Protein AF-B9VTT1-F1 (afdb_monomer_lite)

Sequence (160 aa):
MIMTQKVEYDFKYYKMEFDSDISVLILSEGKSLLPSDYHVPLKPEESSLEIFDAIVEAATYYLKEDLMNMIRAYLTNLKLVKYSITEDLQFVENDFIDMRSKSSSDNPVTADDLHRLLVLARLVSLSRGHDTLSKECWDITKAMETERLHRVKNRVASTV

Radius of gyration: 20.02 Å; chains: 1; bounding box: 56×43×50 Å

pLDDT: mean 86.72, std 8.6, range [39.47, 96.44]

Foldseek 3Di:
DQVVQWDWDCPVVDIDIDHHDDDDDDDDPDPDPDDDPADFDDDDDPVCVVCVVVVVVVCVVPPDPVVVVVVVVLVVVLVVQQADEDPPCVVLVVVLVVQQVPDDPVDGCDPVNSVVLVVQLCVQCSVVVHSYRDPVSSVVSVVVVVVRVVSVVVVVVVVD

InterPro domains:
  IPR019140 Mini-chromosome maintenance complex-binding protein [PF09739] (2-151)
  IPR019140 Mini-chromosome maintenance complex-binding protein [PTHR13489] (1-154)

Organism: Bombyx mori (NCBI:txid7091)

Structure (mmCIF, N/CA/C/O backbone):
data_AF-B9VTT1-F1
#
_entry.id   AF-B9VTT1-F1
#
loop_
_atom_site.group_PDB
_atom_site.id
_atom_site.type_symbol
_atom_site.label_atom_id
_atom_site.label_alt_id
_atom_site.label_comp_id
_atom_site.label_asym_id
_atom_site.label_entity_id
_atom_site.label_seq_id
_atom_site.pdbx_PDB_ins_code
_atom_site.Cartn_x
_atom_site.Cartn_y
_atom_site.Cartn_z
_atom_site.occupancy
_atom_site.B_iso_or_equiv
_atom_site.auth_seq_id
_atom_site.auth_comp_id
_atom_site.auth_asym_id
_atom_site.auth_atom_id
_atom_site.pdbx_PDB_model_num
ATOM 1 N N . MET A 1 1 ? -13.663 -15.009 1.726 1.00 72.31 1 MET A N 1
ATOM 2 C CA . MET A 1 1 ? -13.064 -14.086 2.711 1.00 72.31 1 MET A CA 1
ATOM 3 C C . MET A 1 1 ? -11.981 -13.201 2.113 1.00 72.31 1 MET A C 1
ATOM 5 O O . MET A 1 1 ? -12.279 -12.043 1.921 1.00 72.31 1 MET A O 1
ATOM 9 N N . ILE A 1 2 ? -10.769 -13.679 1.790 1.00 76.94 2 ILE A N 1
ATOM 10 C CA . ILE A 1 2 ? -9.650 -12.775 1.420 1.00 76.94 2 ILE A CA 1
ATOM 11 C C . ILE A 1 2 ? -9.943 -11.950 0.153 1.00 76.94 2 ILE A C 1
ATOM 13 O O . ILE A 1 2 ? -9.868 -10.729 0.192 1.00 76.94 2 ILE A O 1
ATOM 17 N N . MET A 1 3 ? -10.342 -12.599 -0.946 1.00 79.75 3 MET A N 1
ATOM 18 C CA . MET A 1 3 ? -10.676 -11.894 -2.196 1.00 79.75 3 MET A CA 1
ATOM 19 C C . MET A 1 3 ? -12.075 -11.276 -2.170 1.00 79.75 3 MET A C 1
ATOM 21 O O . MET A 1 3 ? -12.290 -10.183 -2.674 1.00 79.75 3 MET A O 1
ATOM 25 N N . THR A 1 4 ? -13.041 -11.995 -1.595 1.00 82.56 4 THR A N 1
ATOM 26 C CA . THR A 1 4 ? -14.448 -11.581 -1.628 1.00 82.56 4 THR A CA 1
ATOM 27 C C . THR A 1 4 ? -14.807 -10.574 -0.547 1.00 82.56 4 THR A C 1
ATOM 29 O O . THR A 1 4 ? -15.870 -9.983 -0.645 1.00 82.56 4 THR A O 1
ATOM 32 N N . GLN A 1 5 ? -13.968 -10.411 0.483 1.00 87.06 5 GLN A N 1
ATOM 33 C CA . GLN A 1 5 ? -14.259 -9.627 1.689 1.00 87.06 5 GLN A CA 1
ATOM 34 C C . GLN A 1 5 ? -15.593 -10.039 2.342 1.00 87.06 5 GLN A C 1
ATOM 36 O O . GLN A 1 5 ? -16.324 -9.228 2.897 1.00 87.06 5 GLN A O 1
ATOM 41 N N . LYS A 1 6 ? -15.903 -11.344 2.276 1.00 89.25 6 LYS A N 1
ATOM 42 C CA . LYS A 1 6 ? -17.109 -11.945 2.859 1.00 89.25 6 LYS A CA 1
ATOM 43 C C . LYS A 1 6 ? -16.854 -13.292 3.516 1.00 89.25 6 LYS A C 1
ATOM 45 O O . LYS A 1 6 ? -16.040 -14.091 3.024 1.00 89.25 6 LYS A O 1
ATOM 50 N N . VAL A 1 7 ? -17.567 -13.541 4.606 1.00 88.94 7 VAL A N 1
ATOM 51 C CA . VAL A 1 7 ? -17.517 -14.767 5.404 1.00 88.94 7 VAL A CA 1
ATOM 52 C C . VAL A 1 7 ? -18.897 -15.415 5.402 1.00 88.94 7 VAL A C 1
ATOM 54 O O . VAL A 1 7 ? -19.865 -14.843 5.892 1.00 88.94 7 VAL A O 1
ATOM 57 N N . GLU A 1 8 ? -18.978 -16.620 4.849 1.00 88.38 8 GLU A N 1
ATOM 58 C CA . GLU A 1 8 ? -20.187 -17.442 4.877 1.00 88.38 8 GLU A CA 1
ATOM 59 C C . GLU A 1 8 ? -20.200 -18.263 6.170 1.00 88.38 8 GLU A C 1
ATOM 61 O O . GLU A 1 8 ? -19.224 -18.942 6.496 1.00 88.38 8 GLU A O 1
ATOM 66 N N . TYR A 1 9 ? -21.303 -18.195 6.906 1.00 89.12 9 TYR A N 1
ATOM 67 C CA . TYR A 1 9 ? -21.545 -19.005 8.089 1.00 89.12 9 TYR A CA 1
ATOM 68 C C . TYR A 1 9 ? -22.708 -19.964 7.834 1.00 89.12 9 TYR A C 1
ATOM 70 O O . TYR A 1 9 ? -23.791 -19.552 7.410 1.00 89.12 9 TYR A O 1
ATOM 78 N N . ASP A 1 10 ? -22.490 -21.246 8.119 1.00 89.38 10 ASP A N 1
ATOM 79 C CA . ASP A 1 10 ? -23.499 -22.294 7.987 1.00 89.38 10 ASP A CA 1
ATOM 80 C C . ASP A 1 10 ? -24.118 -22.607 9.359 1.00 89.38 10 ASP A C 1
ATOM 82 O O . ASP A 1 10 ? -23.493 -23.227 10.223 1.00 89.38 10 ASP A O 1
ATOM 86 N N . PHE A 1 11 ? -25.364 -22.175 9.568 1.00 87.25 11 PHE A N 1
ATOM 87 C CA . PHE A 1 11 ? -26.131 -22.445 10.789 1.00 87.25 11 PHE A CA 1
ATOM 88 C C . PHE A 1 11 ? -26.909 -23.771 10.718 1.00 87.25 11 PHE A C 1
ATOM 90 O O . PHE A 1 11 ? -27.894 -23.951 11.441 1.00 87.25 11 PHE A O 1
ATOM 97 N N . LYS A 1 12 ? -26.492 -24.713 9.859 1.00 84.62 12 LYS A N 1
ATOM 98 C CA . LYS A 1 12 ? -27.101 -26.030 9.577 1.00 84.62 12 LYS A CA 1
ATOM 99 C C . LYS A 1 12 ? -28.461 -25.986 8.877 1.00 84.62 12 LYS A C 1
ATOM 101 O O . LYS A 1 12 ? -28.748 -26.862 8.071 1.00 84.62 12 LYS A O 1
ATOM 106 N N . TYR A 1 13 ? -29.302 -25.002 9.190 1.00 87.44 13 TYR A N 1
ATOM 107 C CA . TYR A 1 13 ? -30.647 -24.848 8.616 1.00 87.44 13 TYR A CA 1
ATOM 108 C C . TYR A 1 13 ? -30.743 -23.718 7.590 1.00 87.44 13 TYR A C 1
ATOM 110 O O . TYR A 1 13 ? -31.677 -23.683 6.795 1.00 87.44 13 TYR A O 1
ATOM 118 N N . TYR A 1 14 ? -29.787 -22.795 7.608 1.00 87.75 14 TYR A N 1
ATOM 119 C CA . TYR A 1 14 ? -29.635 -21.743 6.616 1.00 87.75 14 TYR A CA 1
ATOM 120 C C . TYR A 1 14 ? -28.188 -21.259 6.615 1.00 87.75 14 TYR A C 1
ATOM 122 O O . TYR A 1 14 ? -27.456 -21.420 7.597 1.00 87.75 14 TYR A O 1
ATOM 130 N N . LYS A 1 15 ? -27.797 -20.646 5.504 1.00 89.00 15 LYS A N 1
ATOM 131 C CA . LYS A 1 15 ? -26.499 -20.005 5.353 1.00 89.00 15 LYS A CA 1
ATOM 132 C C . LYS A 1 15 ? -26.665 -18.498 5.405 1.00 89.00 15 LYS A C 1
ATOM 134 O O . LYS A 1 15 ? -27.649 -17.971 4.886 1.00 89.00 15 LYS A O 1
ATOM 139 N N . MET A 1 16 ? -25.721 -17.820 6.038 1.00 91.12 16 MET A N 1
ATOM 140 C CA . MET A 1 16 ? -25.697 -16.366 6.127 1.00 91.12 16 MET A CA 1
ATOM 141 C C . MET A 1 16 ? -24.329 -15.857 5.701 1.00 91.12 16 MET A C 1
ATOM 143 O O . MET A 1 16 ? -23.307 -16.430 6.066 1.00 91.12 16 MET A O 1
ATOM 147 N N . GLU A 1 17 ? -24.323 -14.786 4.922 1.00 89.81 17 GLU A N 1
ATOM 148 C CA . GLU A 1 17 ? -23.110 -14.144 4.435 1.00 89.81 17 GLU A CA 1
ATOM 149 C C . GLU A 1 17 ? -22.907 -12.839 5.202 1.00 89.81 17 GLU A C 1
ATOM 151 O O . GLU A 1 17 ? -23.818 -12.014 5.284 1.00 89.81 17 GLU A O 1
ATOM 156 N N . PHE A 1 18 ? -21.726 -12.676 5.790 1.00 89.62 18 PHE A N 1
ATOM 157 C CA . PHE A 1 18 ? -21.328 -11.477 6.514 1.00 89.62 18 PHE A CA 1
ATOM 158 C C . PHE A 1 18 ? -20.231 -10.755 5.742 1.00 89.62 18 PHE A C 1
ATOM 160 O O . PHE A 1 18 ? -19.233 -11.370 5.354 1.00 89.62 18 PHE A O 1
ATOM 167 N N .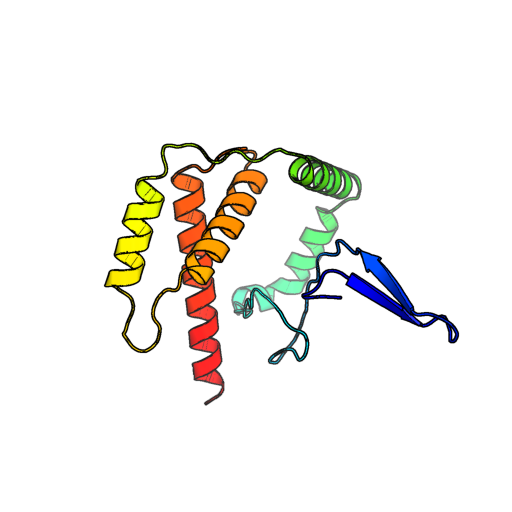 ASP A 1 19 ? -20.396 -9.448 5.556 1.00 91.38 19 ASP A N 1
ATOM 168 C CA . ASP A 1 19 ? -19.341 -8.602 5.010 1.00 91.38 19 ASP A CA 1
ATOM 169 C C . ASP A 1 19 ? -18.202 -8.455 6.032 1.00 91.38 19 ASP A C 1
ATOM 171 O O . ASP A 1 19 ? -18.421 -8.351 7.242 1.00 91.38 19 ASP A O 1
ATOM 175 N N . SER A 1 20 ? -16.966 -8.462 5.543 1.00 86.62 20 SER A N 1
ATOM 176 C CA . SER A 1 20 ? -15.749 -8.319 6.342 1.00 86.62 20 SER A CA 1
ATOM 177 C C . SER A 1 20 ? -14.806 -7.339 5.657 1.00 86.62 20 SER A C 1
ATOM 179 O O . SER A 1 20 ? -14.550 -7.524 4.480 1.00 86.62 20 SER A O 1
ATOM 181 N N . ASP A 1 21 ? -1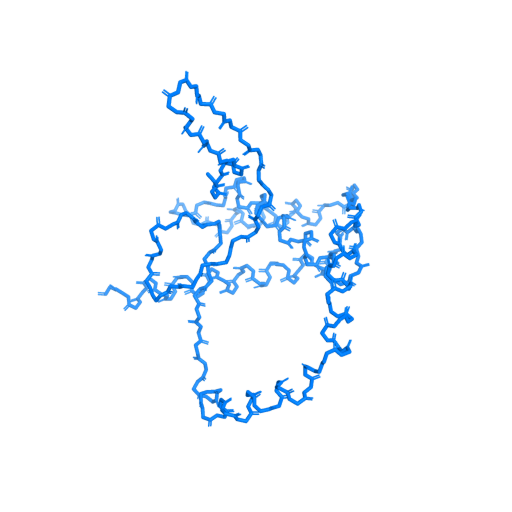4.245 -6.364 6.371 1.00 86.00 21 ASP A N 1
ATOM 182 C CA . ASP A 1 21 ? -13.219 -5.450 5.841 1.00 86.00 21 ASP A CA 1
ATOM 183 C C . ASP A 1 21 ? -11.905 -5.665 6.601 1.00 86.00 21 ASP A C 1
ATOM 185 O O . ASP A 1 21 ? -11.655 -5.068 7.652 1.00 86.00 21 ASP A O 1
ATOM 189 N N . ILE A 1 22 ? -11.108 -6.630 6.134 1.00 85.75 22 ILE A N 1
ATOM 190 C CA . ILE A 1 22 ? -9.897 -7.086 6.824 1.00 85.75 22 ILE A CA 1
ATOM 191 C C . ILE A 1 22 ? -8.711 -7.048 5.865 1.00 85.75 22 ILE A C 1
ATOM 193 O O . ILE A 1 22 ? -8.664 -7.758 4.858 1.00 85.75 22 ILE A O 1
ATOM 197 N N . SER A 1 23 ? -7.701 -6.261 6.237 1.00 86.94 23 SER A N 1
ATOM 198 C CA . SER A 1 23 ? -6.392 -6.259 5.582 1.00 86.94 23 SER A CA 1
ATOM 199 C C . SER A 1 23 ? -5.585 -7.489 6.007 1.00 86.94 23 SER A C 1
ATOM 201 O O . SER A 1 23 ? -5.419 -7.738 7.201 1.00 86.94 23 SER A O 1
ATOM 203 N N . VAL A 1 24 ? -5.059 -8.246 5.041 1.00 88.69 24 VAL A N 1
ATOM 204 C CA . VAL A 1 24 ? -4.327 -9.498 5.290 1.00 88.69 24 VAL A CA 1
ATOM 205 C C . VAL A 1 24 ? -2.869 -9.348 4.860 1.00 88.69 24 VAL A C 1
ATOM 207 O O . VAL A 1 24 ? -2.591 -9.036 3.705 1.00 88.69 24 VAL A O 1
ATOM 210 N N . LEU A 1 25 ? -1.939 -9.605 5.782 1.00 90.75 25 LEU A N 1
ATOM 211 C CA . LEU A 1 25 ? -0.509 -9.725 5.499 1.00 90.75 25 LEU A CA 1
ATOM 212 C C . LEU A 1 25 ? -0.105 -11.196 5.598 1.00 90.75 25 LEU A C 1
ATOM 214 O O . LEU A 1 25 ? -0.337 -11.835 6.623 1.00 90.75 25 LEU A O 1
ATOM 218 N N . ILE A 1 26 ? 0.506 -11.724 4.538 1.00 90.81 26 ILE A N 1
ATOM 219 C CA . ILE A 1 26 ? 0.970 -13.111 4.478 1.00 90.81 26 ILE A CA 1
ATOM 220 C C . ILE A 1 26 ? 2.496 -13.112 4.504 1.00 90.81 26 ILE A C 1
ATOM 222 O O . ILE A 1 26 ? 3.133 -12.478 3.664 1.00 90.81 26 ILE A O 1
ATOM 226 N N . LEU A 1 27 ? 3.071 -13.856 5.447 1.00 91.44 27 LEU A N 1
ATOM 227 C CA . LEU A 1 27 ? 4.500 -14.147 5.493 1.00 91.44 27 LEU A CA 1
ATOM 228 C C . LEU A 1 27 ? 4.711 -15.584 5.019 1.00 91.44 27 LEU A C 1
ATOM 230 O O . LEU A 1 27 ? 4.115 -16.513 5.562 1.00 91.44 27 LEU A O 1
ATOM 234 N N . SER A 1 28 ? 5.528 -15.767 3.985 1.00 89.06 28 SER A N 1
ATOM 235 C CA . SER A 1 28 ? 5.809 -17.085 3.420 1.00 89.06 28 SER A CA 1
ATOM 236 C C . SER A 1 28 ? 7.227 -17.162 2.865 1.00 89.06 28 SER A C 1
ATOM 238 O O . SER A 1 28 ? 7.677 -16.260 2.161 1.00 89.06 28 SER A O 1
ATOM 240 N N . GLU A 1 29 ? 7.904 -18.281 3.106 1.00 84.94 29 GLU A N 1
ATOM 241 C CA . GLU A 1 29 ? 9.205 -18.581 2.488 1.00 84.94 29 GLU A CA 1
ATOM 242 C C . GLU A 1 29 ? 9.045 -18.930 0.996 1.00 84.94 29 GLU A C 1
ATOM 244 O O . GLU A 1 29 ? 9.887 -18.611 0.158 1.00 84.94 29 GLU A O 1
ATOM 249 N N . GLY A 1 30 ? 7.906 -19.525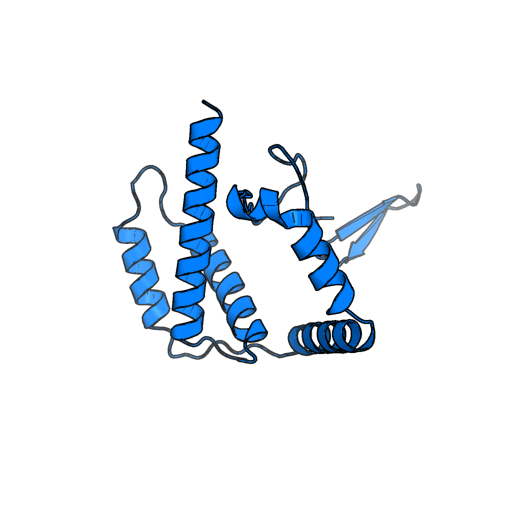 0.634 1.00 78.88 30 GLY A N 1
ATOM 250 C CA . GLY A 1 30 ? 7.557 -19.956 -0.720 1.00 78.88 30 GLY A CA 1
ATOM 251 C C . GLY A 1 30 ? 6.475 -19.104 -1.387 1.00 78.88 30 GLY A C 1
ATOM 252 O O . GLY A 1 30 ? 6.124 -18.019 -0.921 1.00 78.88 30 GLY A O 1
ATOM 253 N N . LYS A 1 31 ? 5.924 -19.625 -2.489 1.00 75.06 31 LYS A N 1
ATOM 254 C CA . LYS A 1 31 ? 4.664 -19.132 -3.054 1.00 75.06 31 LYS A CA 1
ATOM 255 C C . LYS A 1 31 ? 3.536 -19.495 -2.086 1.00 75.06 31 LYS A C 1
ATOM 257 O O . LYS A 1 31 ? 3.357 -20.669 -1.773 1.00 75.06 31 LYS A O 1
ATOM 262 N N . SER A 1 32 ? 2.797 -18.495 -1.614 1.00 81.50 32 SER A N 1
ATOM 263 C CA . SER A 1 32 ? 1.647 -18.719 -0.737 1.00 81.50 32 SER A CA 1
ATOM 264 C C . SER A 1 32 ? 0.541 -19.502 -1.455 1.00 81.50 32 SER A C 1
ATOM 266 O O . SER A 1 32 ? 0.300 -19.303 -2.648 1.00 81.50 32 SER A O 1
ATOM 268 N N . LEU A 1 33 ? -0.148 -20.373 -0.712 1.00 84.50 33 LEU A N 1
ATOM 269 C CA . LEU A 1 33 ? -1.400 -21.002 -1.150 1.00 84.50 33 LEU A CA 1
ATOM 270 C C . LEU A 1 33 ? -2.577 -20.021 -1.099 1.00 84.50 33 LEU A C 1
ATOM 272 O O . LEU A 1 33 ? -3.558 -20.187 -1.821 1.00 84.50 33 LEU A O 1
ATOM 276 N N . LEU A 1 34 ? -2.489 -19.013 -0.229 1.00 86.06 34 LEU A N 1
ATOM 277 C CA . LEU A 1 34 ? -3.502 -17.977 -0.106 1.00 86.06 34 LEU A CA 1
ATOM 278 C C . LEU A 1 34 ? -3.335 -16.952 -1.235 1.00 86.06 34 LEU A C 1
ATOM 280 O O . LEU A 1 34 ? -2.200 -16.560 -1.524 1.00 86.06 34 LEU A O 1
ATOM 284 N N . PRO A 1 35 ? -4.441 -16.488 -1.844 1.00 84.06 35 PRO A N 1
ATOM 285 C CA . PRO A 1 35 ? -4.384 -15.435 -2.847 1.00 84.06 35 PRO A CA 1
ATOM 286 C C . PRO A 1 35 ? -3.806 -14.152 -2.238 1.00 84.06 35 PRO A C 1
ATOM 288 O O . PRO A 1 35 ? -4.150 -13.783 -1.115 1.00 84.06 35 PRO A O 1
ATOM 291 N N . SER A 1 36 ? -2.935 -13.478 -2.987 1.00 83.50 36 SER A N 1
ATOM 292 C CA . SER A 1 36 ? -2.291 -12.228 -2.579 1.00 83.50 36 SER A CA 1
ATOM 293 C C . SER A 1 36 ? -2.211 -11.265 -3.758 1.00 83.50 36 SER A C 1
ATOM 295 O O . SER A 1 36 ? -1.702 -11.650 -4.813 1.00 83.50 36 SER A O 1
ATOM 297 N N . ASP A 1 37 ? -2.639 -10.019 -3.567 1.00 80.31 37 ASP A N 1
ATOM 298 C CA . ASP A 1 37 ? -2.610 -8.998 -4.624 1.00 80.31 37 ASP A CA 1
ATOM 299 C C . ASP A 1 37 ? -1.190 -8.498 -4.918 1.00 80.31 37 ASP A C 1
ATOM 301 O O . ASP A 1 37 ? -0.837 -8.247 -6.069 1.00 80.31 37 ASP A O 1
ATOM 305 N N . TYR A 1 38 ? -0.354 -8.404 -3.878 1.00 83.94 38 TYR A N 1
ATOM 306 C CA . TYR A 1 38 ? 1.027 -7.943 -3.979 1.00 83.94 38 TYR A CA 1
ATOM 307 C C . TYR A 1 38 ? 1.986 -8.940 -3.349 1.00 83.94 38 TYR A C 1
ATOM 309 O O . TYR A 1 38 ? 1.886 -9.284 -2.173 1.00 83.94 38 TYR A O 1
ATOM 317 N N . HIS A 1 39 ? 2.970 -9.353 -4.141 1.00 87.06 39 HIS A N 1
ATOM 318 C CA . HIS A 1 39 ? 4.080 -10.165 -3.677 1.00 87.06 39 HIS A CA 1
ATOM 319 C C . HIS A 1 39 ? 5.345 -9.309 -3.604 1.00 87.06 39 HIS A C 1
ATOM 321 O O . HIS A 1 39 ? 5.749 -8.701 -4.603 1.00 87.06 39 HIS A O 1
ATOM 327 N N . VAL A 1 40 ? 5.957 -9.273 -2.419 1.00 89.94 40 VAL A N 1
ATOM 328 C CA . VAL A 1 40 ? 7.173 -8.506 -2.133 1.00 89.94 40 VAL A CA 1
ATOM 329 C C . VAL A 1 40 ? 8.250 -9.471 -1.637 1.00 89.94 40 VAL A C 1
ATOM 331 O O . VAL A 1 40 ? 8.291 -9.786 -0.449 1.00 89.94 40 VAL A O 1
ATOM 334 N N . PRO A 1 41 ? 9.120 -9.977 -2.529 1.00 89.81 41 PRO A N 1
ATOM 335 C CA . PRO A 1 41 ? 10.252 -10.788 -2.109 1.00 89.81 41 PRO A CA 1
ATOM 336 C C . PRO A 1 41 ? 11.196 -9.977 -1.219 1.00 89.81 41 PRO A C 1
ATOM 338 O O . PRO A 1 41 ? 11.534 -8.830 -1.537 1.00 89.81 41 PRO A O 1
ATOM 341 N N . LEU A 1 42 ? 11.634 -10.584 -0.118 1.00 87.38 42 LEU A N 1
ATOM 342 C CA . LEU A 1 42 ? 12.670 -10.012 0.729 1.00 87.38 42 LEU A CA 1
ATOM 343 C C . LEU A 1 42 ? 14.026 -10.164 0.038 1.00 87.38 42 LEU A C 1
ATOM 345 O O . LEU A 1 42 ? 14.338 -11.218 -0.514 1.00 87.38 42 LEU A O 1
ATOM 349 N N . LYS A 1 43 ? 14.826 -9.101 0.077 1.00 85.19 43 LYS A N 1
ATOM 350 C CA . LYS A 1 43 ? 16.229 -9.114 -0.329 1.00 85.19 43 LYS A CA 1
ATOM 351 C C . LYS A 1 43 ? 17.045 -8.776 0.919 1.00 85.19 43 LYS A C 1
ATOM 353 O O . LYS A 1 43 ? 17.188 -7.588 1.204 1.00 85.19 43 LYS A O 1
ATOM 358 N N . PRO A 1 44 ? 17.477 -9.776 1.705 1.00 82.12 44 PRO A N 1
ATOM 359 C CA . PRO A 1 44 ? 18.310 -9.506 2.865 1.00 82.12 44 PRO A CA 1
ATOM 360 C C . PRO A 1 44 ? 19.632 -8.903 2.390 1.00 82.12 44 PRO A C 1
ATOM 362 O O . PRO A 1 44 ? 20.221 -9.361 1.410 1.00 82.12 44 PRO A O 1
ATOM 365 N N . GLU A 1 45 ? 20.065 -7.848 3.063 1.00 86.50 45 GLU A N 1
ATOM 366 C CA . GLU A 1 45 ? 21.391 -7.277 2.879 1.00 86.50 45 GLU A CA 1
ATOM 367 C C . GLU A 1 45 ? 22.318 -7.900 3.927 1.00 86.50 45 GLU A C 1
ATOM 369 O O . GLU A 1 45 ? 21.974 -7.902 5.108 1.00 86.50 45 GLU A O 1
ATOM 374 N N . GLU A 1 46 ? 23.465 -8.448 3.514 1.00 87.19 46 GLU A N 1
ATOM 375 C CA . GLU A 1 46 ? 24.390 -9.150 4.423 1.00 87.19 46 GLU A CA 1
ATOM 376 C C . GLU A 1 46 ? 24.823 -8.264 5.597 1.00 87.19 46 GLU A C 1
ATOM 378 O O . GLU A 1 46 ? 24.771 -8.694 6.746 1.00 87.19 46 GLU A O 1
ATOM 383 N N . SER A 1 47 ? 25.113 -6.990 5.319 1.00 88.19 47 SER A N 1
ATOM 384 C CA . SER A 1 47 ? 25.442 -5.976 6.328 1.00 88.19 47 SER A CA 1
ATOM 385 C C . SER A 1 47 ? 24.364 -5.848 7.411 1.00 88.19 47 SER A C 1
ATOM 387 O O . SER A 1 47 ? 24.680 -5.696 8.585 1.00 88.19 47 SER A O 1
ATOM 389 N N . SER A 1 48 ? 23.085 -5.950 7.036 1.00 85.38 48 SER A N 1
ATOM 390 C CA . SER A 1 48 ? 21.952 -5.834 7.958 1.00 85.38 48 SER A CA 1
ATOM 391 C C . SER A 1 48 ? 21.770 -7.080 8.825 1.00 85.38 48 SER A C 1
ATOM 393 O O . SER A 1 48 ? 21.218 -6.978 9.919 1.00 85.38 48 SER A O 1
ATOM 395 N N . LEU A 1 49 ? 22.225 -8.248 8.359 1.00 87.31 49 LEU A N 1
ATOM 396 C CA . LEU A 1 49 ? 22.176 -9.489 9.135 1.00 87.31 49 LEU A CA 1
ATOM 397 C C . LEU A 1 49 ? 23.210 -9.479 10.266 1.00 87.31 49 LEU A C 1
ATOM 399 O O . LEU A 1 49 ? 22.919 -9.969 11.353 1.00 87.31 49 LEU A O 1
ATOM 403 N N . GLU A 1 50 ? 24.380 -8.877 10.038 1.00 90.94 50 GLU A N 1
ATOM 404 C CA . GLU A 1 50 ? 25.447 -8.774 11.044 1.00 90.94 50 GLU A CA 1
ATOM 405 C C . GLU A 1 50 ? 25.053 -7.902 12.245 1.00 90.94 50 GLU A C 1
ATOM 407 O O . GLU A 1 50 ? 25.461 -8.175 13.372 1.00 90.94 50 GLU A O 1
ATOM 412 N N . ILE A 1 51 ? 24.238 -6.867 12.018 1.00 92.38 51 ILE A N 1
ATOM 413 C CA . ILE A 1 51 ? 23.798 -5.914 13.051 1.00 92.38 51 ILE A CA 1
ATOM 414 C C . ILE A 1 51 ? 22.334 -6.105 13.469 1.00 92.38 51 ILE A C 1
ATOM 416 O O . ILE A 1 51 ? 21.751 -5.213 14.089 1.00 92.38 51 ILE A O 1
ATOM 420 N N . PHE A 1 52 ? 21.723 -7.244 13.134 1.00 90.38 52 PHE A N 1
ATOM 421 C CA . PHE A 1 52 ? 20.292 -7.470 13.349 1.00 90.38 52 PHE A CA 1
ATOM 422 C C . PHE A 1 52 ? 19.874 -7.270 14.813 1.00 90.38 52 PHE A C 1
ATOM 424 O O . PHE A 1 52 ? 18.907 -6.558 15.082 1.00 90.38 52 PHE A O 1
ATOM 431 N N . ASP A 1 53 ? 20.643 -7.813 15.759 1.00 93.00 53 ASP A N 1
ATOM 432 C CA . ASP A 1 53 ? 20.346 -7.690 17.190 1.00 93.00 53 ASP A CA 1
ATOM 433 C C . ASP A 1 53 ? 20.348 -6.224 17.653 1.00 93.00 53 ASP A C 1
ATOM 435 O O . ASP A 1 53 ? 19.443 -5.791 18.368 1.00 93.00 53 ASP A O 1
ATOM 439 N N . ALA A 1 54 ? 21.303 -5.424 17.168 1.00 92.81 54 ALA A N 1
ATOM 440 C CA . ALA A 1 54 ? 21.377 -3.996 17.470 1.00 92.81 54 ALA A CA 1
ATOM 441 C C . ALA A 1 54 ? 2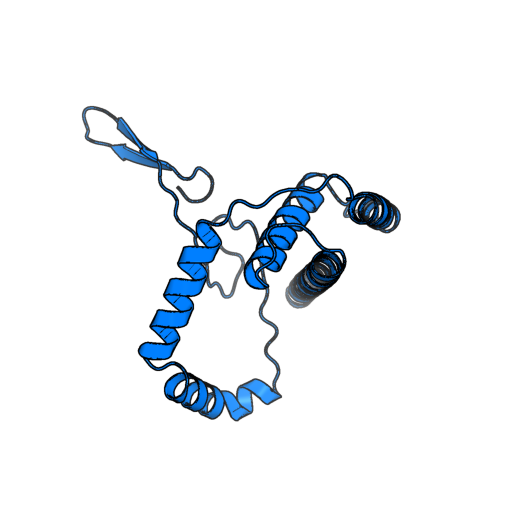0.200 -3.212 16.860 1.00 92.81 54 ALA A C 1
ATOM 443 O O . ALA A 1 54 ? 19.676 -2.290 17.488 1.00 92.81 54 ALA A O 1
ATOM 444 N N . ILE A 1 55 ? 19.746 -3.586 15.655 1.00 90.00 55 ILE A N 1
ATOM 445 C CA . ILE A 1 55 ? 18.551 -3.000 15.025 1.00 90.00 55 ILE A CA 1
ATOM 446 C C . ILE A 1 55 ? 17.307 -3.293 15.871 1.00 90.00 55 ILE A C 1
ATOM 448 O O . ILE A 1 55 ? 16.496 -2.393 16.101 1.00 90.00 55 ILE A O 1
ATOM 452 N N . VAL A 1 56 ? 17.152 -4.530 16.351 1.00 92.50 56 VAL A N 1
ATOM 453 C CA . VAL A 1 56 ? 16.009 -4.942 17.180 1.00 92.50 56 VAL A CA 1
ATOM 454 C C . VAL A 1 56 ? 16.016 -4.224 18.530 1.00 92.50 56 VAL A C 1
ATOM 456 O O . VAL A 1 56 ? 14.967 -3.746 18.978 1.00 92.50 56 VAL A O 1
ATOM 459 N N . GLU A 1 57 ? 17.181 -4.094 19.163 1.00 94.62 57 GLU A N 1
ATOM 460 C CA . GLU A 1 57 ? 17.327 -3.354 20.418 1.00 94.62 57 GLU A CA 1
ATOM 461 C C . GLU A 1 57 ? 16.961 -1.876 20.235 1.00 94.62 57 GLU A C 1
ATOM 463 O O . GLU A 1 57 ? 16.131 -1.344 20.980 1.00 94.62 57 GLU A O 1
ATOM 468 N N . ALA A 1 58 ? 17.493 -1.228 19.194 1.00 92.94 58 ALA A N 1
ATOM 469 C CA . ALA A 1 58 ? 17.163 0.155 18.868 1.00 92.94 58 ALA A CA 1
ATOM 470 C C . ALA A 1 58 ? 15.661 0.325 18.592 1.00 92.94 58 ALA A C 1
ATOM 472 O O . ALA A 1 58 ? 15.025 1.218 19.155 1.00 92.94 58 ALA A O 1
ATOM 473 N N . ALA A 1 59 ? 15.063 -0.550 17.779 1.00 91.44 59 ALA A N 1
ATOM 474 C CA . ALA A 1 59 ? 13.633 -0.508 17.485 1.00 91.44 59 ALA A CA 1
ATOM 475 C C . ALA A 1 59 ? 12.794 -0.612 18.767 1.00 91.44 59 ALA A C 1
ATOM 477 O O . ALA A 1 59 ? 11.885 0.190 18.968 1.00 91.44 59 ALA A O 1
ATOM 478 N N . THR A 1 60 ? 13.141 -1.529 19.671 1.00 91.06 60 THR A N 1
ATOM 479 C CA . THR A 1 60 ? 12.450 -1.700 20.959 1.00 91.06 60 THR A CA 1
ATOM 480 C C . THR A 1 60 ? 12.618 -0.475 21.862 1.00 91.06 60 THR A C 1
ATOM 482 O O . THR A 1 60 ? 11.677 -0.065 22.542 1.00 91.06 60 THR A O 1
ATOM 485 N N . TYR A 1 61 ? 13.795 0.152 21.846 1.00 94.00 61 TYR A N 1
ATOM 486 C CA . TYR A 1 61 ? 14.069 1.360 22.619 1.00 94.00 61 TYR A CA 1
ATOM 487 C C . TYR A 1 61 ? 13.263 2.576 22.133 1.00 94.00 61 TYR A C 1
ATOM 489 O O . TYR A 1 61 ? 12.779 3.359 22.957 1.00 94.00 61 TYR A O 1
ATOM 497 N N . TYR A 1 62 ? 13.103 2.744 20.816 1.00 91.94 62 TYR A N 1
ATOM 498 C CA . TYR A 1 62 ? 12.383 3.879 20.227 1.00 91.94 62 TYR A CA 1
ATOM 499 C C . TYR A 1 62 ? 10.864 3.673 20.159 1.00 91.94 62 TYR A C 1
ATOM 501 O O . TYR A 1 62 ? 10.116 4.624 20.393 1.00 91.94 62 TYR A O 1
ATOM 509 N N . LEU A 1 63 ? 10.389 2.456 19.876 1.00 91.69 63 LEU A N 1
ATOM 510 C CA . LEU A 1 63 ? 8.966 2.121 19.719 1.00 91.69 63 LEU A CA 1
ATOM 511 C C . LEU A 1 63 ? 8.260 1.939 21.072 1.00 91.69 63 LEU A C 1
ATOM 513 O O . LEU A 1 63 ? 7.636 0.916 21.350 1.00 91.69 63 LEU A O 1
ATOM 517 N N . LYS A 1 64 ? 8.342 2.965 21.921 1.00 94.44 64 LYS A N 1
ATOM 518 C CA . LYS A 1 64 ? 7.605 3.039 23.189 1.00 94.44 64 LYS A CA 1
ATOM 519 C C . LYS A 1 64 ? 6.113 3.258 22.939 1.00 94.44 64 LYS A C 1
ATOM 521 O O . LYS A 1 64 ? 5.723 3.766 21.887 1.00 94.44 64 LYS A O 1
ATOM 526 N N . GLU A 1 65 ? 5.282 2.942 23.934 1.00 94.56 65 GLU A N 1
ATOM 527 C CA . GLU A 1 65 ? 3.817 3.032 23.816 1.00 94.56 65 GLU A CA 1
ATOM 528 C C . GLU A 1 65 ? 3.317 4.403 23.349 1.00 94.56 65 GLU A C 1
ATOM 530 O O . GLU A 1 65 ? 2.433 4.466 22.500 1.00 94.56 65 GLU A O 1
ATOM 535 N N . ASP A 1 66 ? 3.912 5.504 23.814 1.00 94.75 66 ASP A N 1
ATOM 536 C CA . ASP A 1 66 ? 3.502 6.849 23.390 1.00 94.75 66 ASP A CA 1
ATOM 537 C C . ASP A 1 66 ? 3.676 7.055 21.878 1.00 94.75 66 ASP A C 1
ATOM 539 O O . ASP A 1 66 ? 2.760 7.518 21.193 1.00 94.75 66 ASP A O 1
ATOM 543 N N . LEU A 1 67 ? 4.827 6.649 21.331 1.00 94.88 67 LEU A N 1
ATOM 544 C CA . LEU A 1 67 ? 5.086 6.720 19.894 1.00 94.88 67 LEU A CA 1
ATOM 545 C C . LEU A 1 67 ? 4.191 5.748 19.122 1.00 94.88 67 LEU A C 1
ATOM 547 O O . LEU A 1 67 ? 3.625 6.119 18.094 1.00 94.88 67 LEU A O 1
ATOM 551 N N . MET A 1 68 ? 4.006 4.532 19.634 1.00 94.62 68 MET A N 1
ATOM 552 C CA . MET A 1 68 ? 3.117 3.541 19.026 1.00 94.62 68 MET A CA 1
ATOM 553 C C . MET A 1 68 ? 1.672 4.042 18.959 1.00 94.62 68 MET A C 1
ATOM 555 O O . MET A 1 68 ? 1.003 3.858 17.942 1.00 94.62 68 MET A O 1
ATOM 559 N N . ASN A 1 69 ? 1.192 4.732 19.993 1.00 96.44 69 ASN A N 1
ATOM 560 C CA . ASN A 1 69 ? -0.134 5.343 20.009 1.00 96.44 69 ASN A CA 1
ATOM 561 C C . ASN A 1 69 ? -0.246 6.501 19.016 1.00 96.44 69 ASN A C 1
ATOM 563 O O . ASN A 1 69 ? -1.255 6.589 18.315 1.00 96.44 69 ASN A O 1
ATOM 567 N N . MET A 1 70 ? 0.795 7.327 18.873 1.00 95.75 70 MET A N 1
ATOM 568 C CA . MET A 1 70 ? 0.844 8.352 17.825 1.00 95.75 70 MET A CA 1
ATOM 569 C C . MET A 1 70 ? 0.792 7.737 16.421 1.00 95.75 70 MET A C 1
ATOM 571 O O . MET A 1 70 ? 0.007 8.193 15.590 1.00 95.75 70 MET A O 1
ATOM 575 N N . ILE A 1 71 ? 1.550 6.666 16.162 1.00 94.50 71 ILE A N 1
ATOM 576 C CA . ILE A 1 71 ? 1.527 5.947 14.877 1.00 94.50 71 ILE A CA 1
ATOM 577 C C . ILE A 1 71 ? 0.133 5.360 14.614 1.00 94.50 71 ILE A C 1
ATOM 579 O O . ILE A 1 71 ? -0.418 5.544 13.529 1.00 94.50 71 ILE A O 1
ATOM 583 N N . ARG A 1 72 ? -0.479 4.692 15.602 1.00 94.56 72 ARG A N 1
ATOM 584 C CA . ARG A 1 72 ? -1.839 4.131 15.483 1.00 94.56 72 ARG A CA 1
ATOM 585 C C . ARG A 1 72 ? -2.873 5.218 15.189 1.00 94.56 72 ARG A C 1
ATOM 587 O O . ARG A 1 72 ? -3.704 5.034 14.299 1.00 94.56 72 ARG A O 1
ATOM 594 N N . ALA A 1 73 ? -2.814 6.346 15.897 1.00 95.06 73 ALA A N 1
ATOM 595 C CA . ALA A 1 73 ? -3.707 7.479 15.674 1.00 95.06 73 ALA A CA 1
ATOM 596 C C . ALA A 1 73 ? -3.518 8.068 14.270 1.00 95.06 73 ALA A C 1
ATOM 598 O O . ALA A 1 73 ? -4.497 8.289 13.560 1.00 95.06 73 ALA A O 1
ATOM 599 N N . TYR A 1 74 ? -2.268 8.245 13.835 1.00 93.69 74 TYR A N 1
ATOM 600 C CA . TYR A 1 74 ? -1.938 8.726 12.496 1.00 93.69 74 TYR A CA 1
ATOM 601 C C . TYR A 1 74 ? -2.512 7.813 11.405 1.00 93.69 74 TYR A C 1
ATOM 603 O O . TYR A 1 74 ? -3.276 8.273 10.558 1.00 93.69 74 TYR A O 1
ATOM 611 N N . LEU A 1 75 ? -2.243 6.505 11.472 1.00 91.94 75 LEU A N 1
ATOM 612 C CA . LEU A 1 75 ? -2.764 5.527 10.510 1.00 91.94 75 LEU A CA 1
ATOM 613 C C . LEU A 1 75 ? -4.298 5.465 10.507 1.00 91.94 75 LEU A C 1
ATOM 615 O O . LEU A 1 75 ? -4.907 5.331 9.447 1.00 91.94 75 LEU A O 1
ATOM 619 N N . THR A 1 76 ? -4.928 5.580 11.678 1.00 92.25 76 THR A N 1
ATOM 620 C CA . THR A 1 76 ? -6.393 5.595 11.799 1.00 92.25 76 THR A CA 1
ATOM 621 C C . THR A 1 76 ? -6.983 6.832 11.134 1.00 92.25 76 THR A C 1
ATOM 623 O O . THR A 1 76 ? -7.921 6.714 10.351 1.00 92.25 76 THR A O 1
ATOM 626 N N . ASN A 1 77 ? -6.401 8.007 11.380 1.00 91.94 77 ASN A N 1
ATOM 627 C CA . ASN A 1 77 ? -6.852 9.251 10.765 1.00 91.94 77 ASN A CA 1
ATOM 628 C C . ASN A 1 77 ? -6.689 9.213 9.243 1.00 91.94 77 ASN A C 1
ATOM 630 O O . ASN A 1 77 ? -7.619 9.583 8.532 1.00 91.94 77 ASN A O 1
ATOM 634 N N . LEU A 1 78 ? -5.566 8.696 8.733 1.00 90.06 78 LEU A N 1
ATOM 635 C CA . LEU A 1 78 ? -5.341 8.563 7.291 1.00 90.06 78 LEU A CA 1
ATOM 636 C C . LEU A 1 78 ? -6.385 7.683 6.595 1.00 90.06 78 LEU A C 1
ATOM 638 O O . LEU A 1 78 ? -6.791 7.998 5.479 1.00 90.06 78 LEU A O 1
ATOM 642 N N . LYS A 1 79 ? -6.864 6.616 7.247 1.00 86.00 79 LYS A N 1
ATOM 643 C CA . LYS A 1 79 ? -7.944 5.775 6.698 1.00 86.00 79 LYS A CA 1
ATOM 644 C C . LYS A 1 79 ? -9.267 6.531 6.526 1.00 86.00 79 LYS A C 1
ATOM 646 O O . LYS A 1 79 ? -10.074 6.137 5.691 1.00 86.00 79 LYS A O 1
ATOM 651 N N . LEU A 1 80 ? -9.491 7.594 7.299 1.00 88.44 80 LEU A N 1
ATOM 652 C CA . LEU A 1 80 ? -10.713 8.403 7.259 1.00 88.44 80 LEU A CA 1
ATOM 653 C C . LEU A 1 80 ? -10.628 9.575 6.269 1.00 88.44 80 LEU A C 1
ATOM 655 O O . LEU A 1 80 ? -11.652 10.191 5.962 1.00 88.44 80 LEU A O 1
ATOM 659 N N . VAL A 1 81 ? -9.434 9.896 5.762 1.00 89.56 81 VAL A N 1
ATOM 660 C CA . VAL A 1 81 ? -9.240 10.986 4.799 1.00 89.56 81 VAL A CA 1
ATOM 661 C C . VAL A 1 81 ? -9.904 10.632 3.469 1.00 89.56 81 VAL A C 1
ATOM 663 O O . VAL A 1 81 ? -9.662 9.578 2.874 1.00 89.56 81 VAL A O 1
ATOM 666 N N . LYS A 1 82 ? -10.733 11.552 2.969 1.00 86.94 82 LYS A N 1
ATOM 667 C CA . LYS A 1 82 ? -11.302 11.459 1.625 1.00 86.94 82 LYS A CA 1
ATOM 668 C C . LYS A 1 82 ? -10.235 11.854 0.615 1.00 86.94 82 LYS A C 1
ATOM 670 O O . LYS A 1 82 ? -9.856 13.014 0.538 1.00 86.94 82 LYS A O 1
ATOM 675 N N . TYR A 1 83 ? -9.772 10.877 -0.149 1.00 88.12 83 TYR A N 1
ATOM 676 C CA . TYR A 1 83 ? -8.830 11.108 -1.233 1.00 88.12 83 TYR A CA 1
ATOM 677 C C . TYR A 1 83 ? -9.567 11.615 -2.473 1.00 88.12 83 TYR A C 1
ATOM 679 O O . TYR A 1 83 ? -10.539 10.986 -2.901 1.00 88.12 83 TYR A O 1
ATOM 687 N N . SER A 1 84 ? -9.104 12.723 -3.046 1.00 85.50 84 SER A N 1
ATOM 688 C CA . SER A 1 84 ? -9.656 13.303 -4.266 1.00 85.50 84 SER A CA 1
ATOM 689 C C . SER A 1 84 ? -8.694 13.104 -5.431 1.00 85.50 84 SER A C 1
ATOM 691 O O . SER A 1 84 ? -7.493 13.345 -5.324 1.00 85.50 84 SER A O 1
ATOM 693 N N . ILE A 1 85 ? -9.233 12.663 -6.563 1.00 77.31 85 ILE A N 1
ATOM 694 C CA . ILE A 1 85 ? -8.482 12.549 -7.808 1.00 77.31 85 ILE A CA 1
ATOM 695 C C . ILE A 1 85 ? -8.647 13.881 -8.540 1.00 77.31 85 ILE A C 1
ATOM 697 O O . ILE A 1 85 ? -9.746 14.219 -8.974 1.00 77.31 85 ILE A O 1
ATOM 701 N N . THR A 1 86 ? -7.572 14.660 -8.620 1.00 78.00 86 THR A N 1
ATOM 702 C CA . THR A 1 86 ? -7.537 15.918 -9.377 1.00 78.00 86 THR A CA 1
ATOM 703 C C . THR A 1 86 ? -7.602 15.654 -10.880 1.00 78.00 86 THR A C 1
ATOM 705 O O . THR A 1 86 ? -7.202 14.591 -11.338 1.00 78.00 86 THR A O 1
ATOM 708 N N . GLU A 1 87 ? -8.075 16.628 -11.660 1.00 71.44 87 GLU A N 1
ATOM 709 C CA . GLU A 1 87 ? -8.176 16.502 -13.125 1.00 71.44 87 GLU A CA 1
ATOM 710 C C . GLU A 1 87 ? -6.811 16.595 -13.835 1.00 71.44 87 GLU A C 1
ATOM 712 O O . GLU A 1 87 ? -6.652 16.101 -14.949 1.00 71.44 87 GLU A O 1
ATOM 717 N N . ASP A 1 88 ? -5.797 17.176 -13.186 1.00 77.38 88 ASP A N 1
ATOM 718 C CA . ASP A 1 88 ? -4.444 17.304 -13.736 1.00 77.38 88 ASP A CA 1
ATOM 719 C C . ASP A 1 88 ? -3.625 16.014 -13.549 1.00 77.38 88 ASP A C 1
ATOM 721 O O . ASP A 1 88 ? -2.727 15.933 -12.713 1.00 77.38 88 ASP A O 1
ATOM 725 N N . LEU A 1 89 ? -3.977 14.968 -14.302 1.00 83.12 89 LEU A N 1
ATOM 726 C CA . LEU A 1 89 ? -3.288 13.668 -14.308 1.00 83.12 89 LEU A CA 1
ATOM 727 C C . LEU A 1 89 ? -2.587 13.355 -15.631 1.00 83.12 89 LEU A C 1
ATOM 729 O O . LEU A 1 89 ? -2.243 12.202 -15.892 1.00 83.12 89 LEU A O 1
ATOM 733 N N . GLN A 1 90 ? -2.303 14.369 -16.450 1.00 86.00 90 GLN A N 1
ATOM 734 C CA . GLN A 1 90 ? -1.627 14.171 -17.738 1.00 86.00 90 GLN A CA 1
ATOM 735 C C . GLN A 1 90 ? -0.294 13.424 -17.588 1.00 86.00 90 GLN A C 1
ATOM 737 O O . GLN A 1 90 ? 0.086 12.632 -18.446 1.00 86.00 90 GLN A O 1
ATOM 742 N N . PHE A 1 91 ? 0.418 13.630 -16.476 1.00 87.94 91 PHE A N 1
ATOM 743 C CA . PHE A 1 91 ? 1.661 12.910 -16.196 1.00 87.94 91 PHE A CA 1
ATOM 744 C C . PHE A 1 91 ? 1.450 11.399 -16.001 1.00 87.94 91 PHE A C 1
ATOM 746 O O . PHE A 1 91 ? 2.295 10.621 -16.433 1.00 87.94 91 PHE A O 1
ATOM 753 N N . VAL A 1 92 ? 0.324 10.977 -15.416 1.00 88.50 92 VAL A N 1
ATOM 754 C CA . VAL A 1 92 ? -0.030 9.557 -15.259 1.00 88.50 92 VAL A CA 1
ATOM 755 C C . VAL A 1 92 ? -0.325 8.934 -16.617 1.00 88.50 92 VAL A C 1
ATOM 757 O O . VAL A 1 92 ? 0.168 7.848 -16.915 1.00 88.50 92 VAL A O 1
ATOM 760 N N . GLU A 1 93 ? -1.112 9.621 -17.447 1.00 86.69 93 GLU A N 1
ATOM 761 C CA . GLU A 1 93 ? -1.475 9.142 -18.783 1.00 86.69 93 GLU A CA 1
ATOM 762 C C . GLU A 1 93 ? -0.241 8.987 -19.676 1.00 86.69 93 GLU A C 1
ATOM 764 O O . GLU A 1 93 ? -0.036 7.927 -20.272 1.00 86.69 93 GLU A O 1
ATOM 769 N N . ASN A 1 94 ? 0.618 10.010 -19.706 1.00 89.50 94 ASN A N 1
ATOM 770 C CA . ASN A 1 94 ? 1.868 9.992 -20.463 1.00 89.50 94 ASN A CA 1
ATOM 771 C C . ASN A 1 94 ? 2.786 8.853 -20.000 1.00 89.50 94 ASN A C 1
ATOM 773 O O . ASN A 1 94 ? 3.275 8.079 -20.823 1.00 89.50 94 ASN A O 1
ATOM 777 N N . ASP A 1 95 ? 2.968 8.693 -18.686 1.00 87.69 95 ASP A N 1
ATOM 778 C CA . ASP A 1 95 ? 3.786 7.607 -18.147 1.00 87.69 95 ASP A CA 1
ATOM 779 C C . ASP A 1 95 ? 3.197 6.229 -18.459 1.00 87.69 95 ASP A C 1
ATOM 781 O O . ASP A 1 95 ? 3.941 5.286 -18.721 1.00 87.69 95 ASP A O 1
ATOM 785 N N . PHE A 1 96 ? 1.873 6.079 -18.457 1.00 86.25 96 PHE A N 1
ATOM 786 C CA . PHE A 1 96 ? 1.236 4.807 -18.780 1.00 86.25 96 PHE A CA 1
ATOM 787 C C . PHE A 1 96 ? 1.428 4.414 -20.250 1.00 86.25 96 PHE A C 1
ATOM 789 O O . PHE A 1 96 ? 1.683 3.243 -20.555 1.00 86.25 96 PHE A O 1
ATOM 796 N N . ILE A 1 97 ? 1.356 5.386 -21.162 1.00 86.94 97 ILE A N 1
ATOM 797 C CA . ILE A 1 97 ? 1.675 5.184 -22.581 1.00 86.94 97 ILE A CA 1
ATOM 798 C C . ILE A 1 97 ? 3.139 4.749 -22.728 1.00 86.94 97 ILE A C 1
ATOM 800 O O . ILE A 1 97 ? 3.425 3.774 -23.428 1.00 86.94 97 ILE A O 1
ATOM 804 N N . ASP A 1 98 ? 4.052 5.402 -22.011 1.00 87.69 98 ASP A N 1
ATOM 805 C CA . ASP A 1 98 ? 5.474 5.054 -21.990 1.00 87.69 98 ASP A CA 1
ATOM 806 C C . ASP A 1 98 ? 5.744 3.662 -21.403 1.00 87.69 98 ASP A C 1
ATOM 808 O O . ASP A 1 98 ? 6.606 2.928 -21.893 1.00 87.69 98 ASP A O 1
ATOM 812 N N . MET A 1 99 ? 5.017 3.261 -20.360 1.00 84.94 99 MET A N 1
ATOM 813 C CA . MET A 1 99 ? 5.125 1.918 -19.787 1.00 84.94 99 MET A CA 1
ATOM 814 C C . MET A 1 99 ? 4.659 0.852 -20.777 1.00 84.94 99 MET A C 1
ATOM 816 O O . MET A 1 99 ? 5.317 -0.179 -20.921 1.00 84.94 99 MET A O 1
ATOM 820 N N . ARG A 1 100 ? 3.561 1.102 -21.498 1.00 83.81 100 ARG A N 1
ATOM 821 C CA . ARG A 1 100 ? 3.075 0.194 -22.543 1.00 83.81 100 ARG A CA 1
ATOM 822 C C . ARG A 1 100 ? 4.038 0.101 -23.719 1.00 83.81 100 ARG A C 1
ATOM 824 O O . ARG A 1 100 ? 4.281 -1.005 -24.194 1.00 83.81 100 ARG A O 1
ATOM 831 N N . SER A 1 101 ? 4.616 1.217 -24.162 1.00 82.88 101 SER A N 1
ATOM 832 C CA . SER A 1 101 ? 5.550 1.221 -25.295 1.00 82.88 101 SER A CA 1
ATOM 833 C C . SER A 1 101 ? 6.850 0.469 -24.994 1.00 82.88 101 SER A C 1
ATOM 835 O O . SER A 1 101 ? 7.403 -0.181 -25.877 1.00 82.88 101 SER A O 1
ATOM 837 N N . LYS A 1 102 ? 7.314 0.507 -23.739 1.00 81.62 102 LYS A N 1
ATOM 838 C CA . LYS A 1 102 ? 8.509 -0.214 -23.269 1.00 81.62 102 LYS A CA 1
ATOM 839 C C . LYS A 1 102 ? 8.235 -1.669 -22.881 1.00 81.62 102 LYS A C 1
ATOM 841 O O . LYS A 1 102 ? 9.184 -2.413 -22.635 1.00 81.62 102 LYS A O 1
ATOM 846 N N . SER A 1 103 ? 6.969 -2.075 -22.778 1.00 77.38 103 SER A N 1
ATOM 847 C CA . SER A 1 103 ? 6.612 -3.440 -22.395 1.00 77.38 103 SER A CA 1
ATOM 848 C C . SER A 1 103 ? 6.869 -4.427 -23.536 1.00 77.38 103 SER A C 1
ATOM 850 O O . SER A 1 103 ? 6.520 -4.179 -24.688 1.00 77.38 103 SER A O 1
ATOM 852 N N . SER A 1 104 ? 7.518 -5.549 -23.221 1.00 73.25 104 SER A N 1
ATOM 853 C CA . SER A 1 104 ? 7.753 -6.633 -24.179 1.00 73.25 104 SER A CA 1
ATOM 854 C C . SER A 1 104 ? 6.452 -7.385 -24.470 1.00 73.25 104 SER A C 1
ATOM 856 O O . SER A 1 104 ? 5.603 -7.508 -23.589 1.00 73.25 104 SER A O 1
ATOM 858 N N . SER A 1 105 ? 6.329 -7.976 -25.664 1.00 65.69 105 SER A N 1
ATOM 859 C CA . SER A 1 105 ? 5.153 -8.772 -26.059 1.00 65.69 105 SER A CA 1
ATOM 860 C C . SER A 1 105 ? 4.827 -9.924 -25.097 1.00 65.69 105 SER A C 1
ATOM 862 O O . SER A 1 105 ? 3.666 -10.296 -24.978 1.00 65.69 105 SER A O 1
ATOM 864 N N . ASP A 1 106 ? 5.832 -10.450 -24.388 1.00 66.06 106 ASP A N 1
ATOM 865 C CA . ASP A 1 106 ? 5.683 -11.529 -23.400 1.00 66.06 106 ASP A CA 1
ATOM 866 C C . ASP A 1 106 ? 5.083 -11.086 -22.054 1.00 66.06 106 ASP A C 1
ATOM 868 O O . ASP A 1 106 ? 4.578 -11.925 -21.317 1.00 66.06 106 ASP A O 1
ATOM 872 N N . ASN A 1 107 ? 5.137 -9.797 -21.701 1.00 69.50 107 ASN A N 1
ATOM 873 C CA . ASN A 1 107 ? 4.569 -9.267 -20.454 1.00 69.50 107 ASN A CA 1
ATOM 874 C C . ASN A 1 107 ? 4.008 -7.854 -20.689 1.00 69.50 107 ASN A C 1
ATOM 876 O O . ASN A 1 107 ? 4.640 -6.865 -20.296 1.00 69.50 107 ASN A O 1
ATOM 880 N N . PRO A 1 108 ? 2.8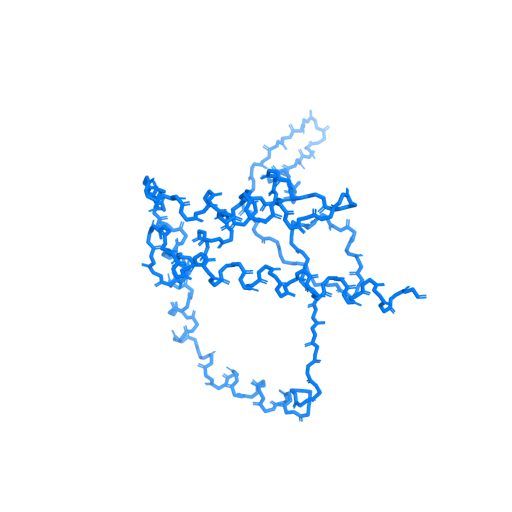47 -7.745 -21.358 1.00 77.75 108 PRO A N 1
ATOM 881 C CA . PRO A 1 108 ? 2.228 -6.460 -21.635 1.00 77.75 108 PRO A CA 1
ATOM 882 C C . PRO A 1 108 ? 1.699 -5.820 -20.348 1.00 77.75 108 PRO A C 1
ATOM 884 O O . PRO A 1 108 ? 1.123 -6.493 -19.495 1.00 77.75 108 PRO A O 1
ATOM 887 N N . VAL A 1 109 ? 1.844 -4.500 -20.236 1.00 81.50 109 VAL A N 1
ATOM 888 C CA . VAL A 1 109 ? 1.265 -3.733 -19.123 1.00 81.50 109 VAL A CA 1
ATOM 889 C C . VAL A 1 109 ? -0.255 -3.648 -19.293 1.00 81.50 109 VAL A C 1
ATOM 891 O O . VAL A 1 109 ? -0.765 -3.074 -20.266 1.00 81.50 109 VAL A O 1
ATOM 894 N N . THR A 1 110 ? -0.989 -4.212 -18.336 1.00 84.88 110 THR A N 1
ATOM 895 C CA . THR A 1 110 ? -2.453 -4.320 -18.378 1.00 84.88 110 THR A CA 1
ATOM 896 C C . THR A 1 110 ? -3.150 -3.127 -17.716 1.00 84.88 110 THR A C 1
ATOM 898 O O . THR A 1 110 ? -2.534 -2.309 -17.033 1.00 84.88 110 THR A O 1
ATOM 901 N N . ALA A 1 111 ? -4.465 -3.000 -17.930 1.00 85.56 111 ALA A N 1
ATOM 902 C CA . ALA A 1 111 ? -5.277 -2.012 -17.212 1.00 85.56 111 ALA A CA 1
ATOM 903 C C . ALA A 1 111 ? -5.313 -2.291 -15.697 1.00 85.56 111 ALA A C 1
ATOM 905 O O . ALA A 1 111 ? -5.324 -1.354 -14.900 1.00 85.56 111 ALA A O 1
ATOM 906 N N . ASP A 1 112 ? -5.251 -3.565 -15.304 1.00 85.81 112 ASP A N 1
ATOM 907 C CA . ASP A 1 112 ? -5.174 -3.962 -13.899 1.00 85.81 112 ASP A CA 1
ATOM 908 C C . ASP A 1 112 ? -3.867 -3.490 -13.254 1.00 85.81 112 ASP A C 1
ATOM 910 O O . ASP A 1 112 ? -3.868 -3.086 -12.094 1.00 85.81 112 ASP A O 1
ATOM 914 N N . ASP A 1 113 ? -2.756 -3.485 -13.997 1.00 86.44 113 ASP A N 1
ATOM 915 C CA . ASP A 1 113 ? -1.471 -2.989 -13.489 1.00 86.44 113 ASP A CA 1
ATOM 916 C C . ASP A 1 113 ? -1.503 -1.479 -13.252 1.00 86.44 113 ASP A C 1
ATOM 918 O O . ASP A 1 113 ? -1.012 -1.007 -12.226 1.00 86.44 113 ASP A O 1
ATOM 922 N N . LEU A 1 114 ? -2.158 -0.721 -14.139 1.00 89.38 114 LEU A N 1
ATOM 923 C CA . LEU A 1 114 ? -2.407 0.702 -13.904 1.00 89.38 114 LEU A CA 1
ATOM 924 C C . LEU A 1 114 ? -3.292 0.917 -12.678 1.00 89.38 114 LEU A C 1
ATOM 926 O O . LEU A 1 114 ? -2.997 1.778 -11.853 1.00 89.38 114 LEU A O 1
ATOM 930 N N . HIS A 1 115 ? -4.363 0.134 -12.538 1.00 89.50 115 HIS A N 1
ATOM 931 C CA . HIS A 1 115 ? -5.245 0.225 -11.380 1.00 89.50 115 HIS A CA 1
ATOM 932 C C . HIS A 1 115 ? -4.480 -0.039 -10.076 1.00 89.50 115 HIS A C 1
ATOM 934 O O . HIS A 1 115 ? -4.570 0.755 -9.139 1.00 89.50 115 HIS A O 1
ATOM 940 N N 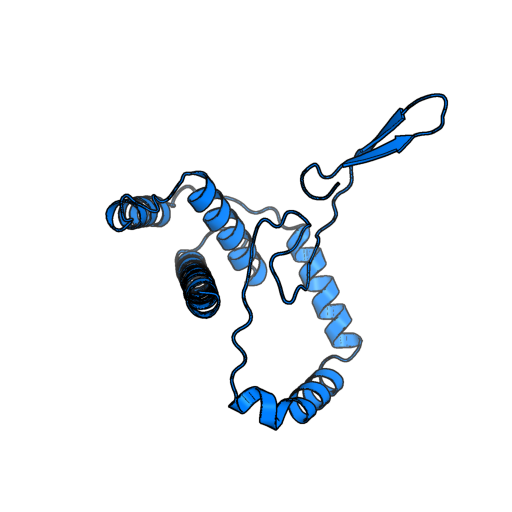. ARG A 1 116 ? -3.662 -1.097 -10.035 1.00 89.44 116 ARG A N 1
ATOM 941 C CA . ARG A 1 116 ? -2.772 -1.408 -8.905 1.00 89.44 116 ARG A CA 1
ATOM 942 C C . ARG A 1 116 ? -1.824 -0.252 -8.595 1.00 89.44 116 ARG A C 1
ATOM 944 O O . ARG A 1 116 ? -1.720 0.169 -7.443 1.00 89.44 116 ARG A O 1
ATOM 951 N N . LEU A 1 117 ? -1.187 0.307 -9.622 1.00 91.50 117 LEU A N 1
ATOM 952 C CA . LEU A 1 117 ? -0.255 1.421 -9.470 1.00 91.50 117 LEU A CA 1
ATOM 953 C C . LEU A 1 117 ? -0.946 2.685 -8.931 1.00 91.50 117 LEU A C 1
ATOM 955 O O . LEU A 1 117 ? -0.403 3.345 -8.050 1.00 91.50 117 LEU A O 1
ATOM 959 N N . LEU A 1 118 ? -2.163 2.989 -9.387 1.00 91.62 118 LEU A N 1
ATOM 960 C CA . LEU A 1 118 ? -2.975 4.099 -8.875 1.00 91.62 118 LEU A CA 1
ATOM 961 C C . LEU A 1 118 ? -3.402 3.890 -7.418 1.00 91.62 118 LEU A C 1
ATOM 963 O O . LEU A 1 118 ? -3.376 4.833 -6.626 1.00 91.62 118 LEU A O 1
ATOM 967 N N . VAL A 1 119 ? -3.763 2.661 -7.040 1.00 91.50 119 VAL A N 1
ATOM 968 C CA . VAL A 1 119 ? -4.067 2.316 -5.644 1.00 91.50 119 VAL A CA 1
ATOM 969 C C . VAL A 1 119 ? -2.833 2.522 -4.766 1.00 91.50 119 VAL A C 1
ATOM 971 O O . VAL A 1 119 ? -2.940 3.151 -3.712 1.00 91.50 119 VAL A O 1
ATOM 974 N N . LEU A 1 120 ? -1.657 2.063 -5.204 1.00 92.94 120 LEU A N 1
ATOM 975 C CA . LEU A 1 120 ? -0.404 2.298 -4.486 1.00 92.94 120 LEU A CA 1
ATOM 976 C C . LEU A 1 120 ? -0.101 3.797 -4.379 1.00 92.94 120 LEU A C 1
ATOM 978 O O . LEU A 1 120 ? 0.213 4.272 -3.291 1.00 92.94 120 LEU A O 1
ATOM 982 N N . ALA A 1 121 ? -0.267 4.553 -5.465 1.00 93.44 121 ALA A N 1
ATOM 983 C CA . ALA A 1 121 ? -0.014 5.990 -5.488 1.00 93.44 121 ALA A CA 1
ATOM 984 C C . ALA A 1 121 ? -0.904 6.748 -4.501 1.00 93.44 121 ALA A C 1
ATOM 986 O O . ALA A 1 121 ? -0.418 7.589 -3.747 1.00 93.44 121 ALA A O 1
ATOM 987 N N . ARG A 1 122 ? -2.186 6.378 -4.419 1.00 92.62 122 ARG A N 1
ATOM 988 C CA . ARG A 1 122 ? -3.105 6.889 -3.398 1.00 92.62 122 ARG A CA 1
ATOM 989 C C . ARG A 1 122 ? -2.594 6.616 -1.981 1.00 92.62 122 ARG A C 1
ATOM 991 O O . ARG A 1 122 ? -2.604 7.523 -1.151 1.00 92.62 122 ARG A O 1
ATOM 998 N N . LEU A 1 123 ? -2.153 5.391 -1.687 1.00 92.00 123 LEU A N 1
ATOM 999 C CA . LEU A 1 123 ? -1.632 5.035 -0.359 1.00 92.00 123 LEU A CA 1
ATOM 1000 C C . LEU A 1 123 ? -0.350 5.812 -0.025 1.00 92.00 123 LEU A C 1
ATOM 1002 O O . LEU A 1 123 ? -0.196 6.295 1.096 1.00 92.00 123 LEU A O 1
ATOM 1006 N N . VAL A 1 124 ? 0.538 5.981 -1.006 1.00 94.12 124 VAL A N 1
ATOM 1007 C CA . VAL A 1 124 ? 1.781 6.755 -0.889 1.00 94.12 124 VAL A CA 1
ATOM 1008 C C . VAL A 1 124 ? 1.483 8.231 -0.615 1.00 94.12 124 VAL A C 1
ATOM 1010 O O . VAL A 1 124 ? 2.077 8.800 0.303 1.00 94.12 124 VAL A O 1
ATOM 1013 N N . SER A 1 125 ? 0.537 8.835 -1.338 1.00 93.38 125 SER A N 1
ATOM 1014 C CA . SER A 1 125 ? 0.079 10.208 -1.097 1.00 93.38 125 SER A CA 1
ATOM 1015 C C . SER A 1 125 ? -0.487 10.384 0.310 1.00 93.38 125 SER A C 1
ATOM 1017 O O . SER A 1 125 ? -0.026 11.257 1.047 1.00 93.38 125 SER A O 1
ATOM 1019 N N . LEU A 1 126 ? -1.406 9.505 0.725 1.00 93.19 126 LEU A N 1
ATOM 1020 C CA . LEU A 1 126 ? -2.007 9.556 2.060 1.00 93.19 126 LEU A CA 1
ATOM 1021 C C . LEU A 1 126 ? -0.948 9.406 3.158 1.00 93.19 126 LEU A C 1
ATOM 1023 O O . LEU A 1 126 ? -0.954 10.174 4.114 1.00 93.19 126 LEU A O 1
ATOM 1027 N N . SER A 1 127 ? 0.013 8.489 3.000 1.00 92.31 127 SER A N 1
ATOM 1028 C CA . SER A 1 127 ? 1.108 8.296 3.968 1.00 92.31 127 SER A CA 1
ATOM 1029 C C . SER A 1 127 ? 2.020 9.515 4.140 1.00 92.31 127 SER A C 1
ATOM 1031 O O . SER A 1 127 ? 2.713 9.622 5.148 1.00 92.31 127 SER A O 1
ATOM 1033 N N . ARG A 1 128 ? 2.022 10.433 3.167 1.00 91.06 128 ARG A N 1
ATOM 1034 C CA . ARG A 1 128 ? 2.750 11.709 3.208 1.00 91.06 128 ARG A CA 1
ATOM 1035 C C . ARG A 1 128 ? 1.875 12.884 3.651 1.00 91.06 128 ARG A C 1
ATOM 1037 O O . ARG A 1 128 ? 2.362 14.004 3.732 1.00 91.06 128 ARG A O 1
ATOM 1044 N N . GLY A 1 129 ? 0.602 12.637 3.963 1.00 89.00 129 GLY A N 1
ATOM 1045 C CA . GLY A 1 129 ? -0.357 13.665 4.364 1.00 89.00 129 GLY A CA 1
ATOM 1046 C C . GLY A 1 129 ? -0.988 14.433 3.201 1.00 89.00 129 GLY A C 1
ATOM 1047 O O . GLY A 1 129 ? -1.590 15.477 3.437 1.00 89.00 129 GLY A O 1
ATOM 1048 N N . HIS A 1 130 ? -0.872 13.937 1.966 1.00 89.69 130 HIS A N 1
ATOM 1049 C CA . HIS A 1 130 ? -1.554 14.509 0.807 1.00 89.69 130 HIS A CA 1
ATOM 1050 C C . HIS A 1 130 ? -2.895 13.808 0.566 1.00 89.69 130 HIS A C 1
ATOM 1052 O O . HIS A 1 130 ? -2.983 12.579 0.575 1.00 89.69 130 HIS A O 1
ATOM 1058 N N . ASP A 1 131 ? -3.934 14.593 0.301 1.00 90.50 131 ASP A N 1
ATOM 1059 C CA . ASP A 1 131 ? -5.282 14.134 -0.050 1.00 90.50 131 ASP A CA 1
ATOM 1060 C C . ASP A 1 131 ? -5.513 14.028 -1.570 1.00 90.50 131 ASP A C 1
ATOM 1062 O O . ASP A 1 131 ? -6.571 13.567 -1.997 1.00 90.50 131 ASP A O 1
ATOM 1066 N N . THR A 1 132 ? -4.516 14.403 -2.378 1.00 90.38 132 THR A N 1
ATOM 1067 C CA . THR A 1 132 ? -4.515 14.330 -3.846 1.00 90.38 132 THR A CA 1
ATOM 1068 C C . THR A 1 132 ? -3.219 13.712 -4.384 1.00 90.38 132 THR A C 1
ATOM 1070 O O . THR A 1 132 ? -2.226 13.569 -3.660 1.00 90.38 132 THR A O 1
ATOM 1073 N N . LEU A 1 133 ? -3.220 13.291 -5.656 1.00 91.19 133 LEU A N 1
ATOM 1074 C CA . LEU A 1 133 ? -2.032 12.723 -6.301 1.00 91.19 133 LEU A CA 1
ATOM 1075 C C . LEU A 1 133 ? -1.089 13.833 -6.771 1.00 91.19 133 LEU A C 1
ATOM 1077 O O . LEU A 1 133 ? -1.403 14.562 -7.707 1.00 91.19 133 LEU A O 1
ATOM 1081 N N . SER A 1 134 ? 0.101 13.912 -6.178 1.00 90.56 134 SER A N 1
ATOM 1082 C CA . SER A 1 134 ? 1.180 14.763 -6.682 1.00 90.56 134 SER A CA 1
ATOM 1083 C C . SER A 1 134 ? 2.132 13.984 -7.592 1.00 90.56 134 SER A C 1
ATOM 1085 O O . SER A 1 134 ? 2.310 12.770 -7.443 1.00 90.56 134 SER A O 1
ATOM 1087 N N . LYS A 1 135 ? 2.804 14.697 -8.503 1.00 90.31 135 LYS A N 1
ATOM 1088 C CA . LYS A 1 135 ? 3.833 14.118 -9.381 1.00 90.31 135 LYS A CA 1
ATOM 1089 C C . LYS A 1 135 ? 4.971 13.458 -8.593 1.00 90.31 135 LYS A C 1
ATOM 1091 O O . LYS A 1 135 ? 5.421 12.380 -8.955 1.00 90.31 135 LYS A O 1
ATOM 1096 N N . GLU A 1 136 ? 5.383 14.058 -7.478 1.00 92.31 136 GLU A N 1
ATOM 1097 C CA . GLU A 1 136 ? 6.410 13.485 -6.602 1.00 92.31 136 GLU A CA 1
ATOM 1098 C C . GLU A 1 136 ? 5.968 12.137 -6.011 1.00 92.31 136 GLU A C 1
ATOM 1100 O O . GLU A 1 136 ? 6.703 11.152 -6.084 1.00 92.31 136 GLU A O 1
ATOM 1105 N N . CYS A 1 137 ? 4.741 12.056 -5.478 1.00 92.88 137 CYS A N 1
ATOM 1106 C CA . CYS A 1 137 ? 4.202 10.797 -4.954 1.00 92.88 137 CYS A CA 1
ATOM 1107 C C . CYS A 1 137 ? 4.096 9.733 -6.051 1.00 92.88 137 CYS A C 1
ATOM 1109 O O . CYS A 1 137 ? 4.368 8.557 -5.804 1.00 92.88 137 CYS A O 1
ATOM 1111 N N . TRP A 1 138 ? 3.741 10.141 -7.268 1.00 94.12 138 TRP A N 1
ATOM 1112 C CA . TRP A 1 138 ? 3.693 9.259 -8.426 1.00 94.12 138 TRP A CA 1
ATOM 1113 C C . TRP A 1 138 ? 5.071 8.709 -8.812 1.00 94.12 138 TRP A C 1
ATOM 1115 O O . TRP A 1 138 ? 5.222 7.500 -8.988 1.00 94.12 138 TRP A O 1
ATOM 1125 N N . ASP A 1 139 ? 6.100 9.554 -8.869 1.00 93.69 139 ASP A N 1
ATOM 1126 C CA . ASP A 1 139 ? 7.466 9.124 -9.180 1.00 93.69 139 ASP A CA 1
ATOM 1127 C C . ASP A 1 139 ? 8.009 8.138 -8.133 1.00 93.69 139 ASP A C 1
ATOM 1129 O O . ASP A 1 139 ? 8.592 7.109 -8.487 1.00 93.69 139 ASP A O 1
ATOM 1133 N N . ILE A 1 140 ? 7.729 8.381 -6.850 1.00 95.12 140 ILE A N 1
ATOM 1134 C CA . ILE A 1 140 ? 8.068 7.459 -5.755 1.00 95.12 140 ILE A CA 1
ATOM 1135 C C . ILE A 1 140 ? 7.341 6.122 -5.926 1.00 95.12 140 ILE A C 1
ATOM 1137 O O . ILE A 1 140 ? 7.947 5.060 -5.790 1.00 95.12 140 ILE A O 1
ATOM 1141 N N . THR A 1 141 ? 6.056 6.163 -6.272 1.00 94.69 141 THR A N 1
ATOM 1142 C CA . THR A 1 141 ? 5.239 4.965 -6.512 1.00 94.69 141 THR A CA 1
ATOM 1143 C C . THR A 1 141 ? 5.822 4.122 -7.646 1.00 94.69 141 THR A C 1
ATOM 1145 O O . THR A 1 141 ? 5.998 2.911 -7.489 1.00 94.69 141 THR A O 1
ATOM 1148 N N . LYS A 1 142 ? 6.203 4.751 -8.765 1.00 93.88 142 LYS A N 1
ATOM 1149 C CA . LYS A 1 142 ? 6.866 4.064 -9.884 1.00 93.88 142 LYS A CA 1
ATOM 1150 C C . LYS A 1 142 ? 8.189 3.430 -9.462 1.00 93.88 142 LYS A C 1
ATOM 1152 O O . LYS A 1 142 ? 8.478 2.306 -9.875 1.00 93.88 142 LYS A O 1
ATOM 1157 N N . ALA A 1 143 ? 8.988 4.123 -8.650 1.00 94.94 143 ALA A N 1
ATOM 1158 C CA . ALA A 1 143 ? 10.251 3.590 -8.149 1.00 94.94 143 ALA A CA 1
ATOM 1159 C C . ALA A 1 143 ? 10.031 2.346 -7.270 1.00 94.94 143 ALA A C 1
ATOM 1161 O O . ALA A 1 143 ? 10.671 1.319 -7.501 1.00 94.94 143 ALA A O 1
ATOM 1162 N N . MET A 1 144 ? 9.073 2.403 -6.336 1.00 94.12 144 MET A N 1
ATOM 1163 C CA . MET A 1 144 ? 8.705 1.270 -5.476 1.00 94.12 144 MET A CA 1
ATOM 1164 C C . MET A 1 144 ? 8.239 0.059 -6.293 1.00 94.12 144 MET A C 1
ATOM 1166 O O . MET A 1 144 ? 8.678 -1.065 -6.048 1.00 94.12 144 MET A O 1
ATOM 1170 N N . GLU A 1 145 ? 7.378 0.277 -7.289 1.00 92.31 145 GLU A N 1
ATOM 1171 C CA . GLU A 1 145 ? 6.869 -0.807 -8.132 1.00 92.31 145 GLU A CA 1
ATOM 1172 C C . GLU A 1 145 ? 7.965 -1.404 -9.025 1.00 92.31 145 GLU A C 1
ATOM 1174 O O . GLU A 1 145 ? 8.078 -2.625 -9.150 1.00 92.31 145 GLU A O 1
ATOM 1179 N N . THR A 1 146 ? 8.838 -0.563 -9.584 1.00 90.88 146 THR A N 1
ATOM 1180 C CA . THR A 1 146 ? 9.992 -1.014 -10.377 1.00 90.88 146 THR A CA 1
ATOM 1181 C C . THR A 1 146 ? 10.918 -1.898 -9.545 1.00 90.88 146 THR A C 1
ATOM 1183 O O . THR A 1 146 ? 11.332 -2.970 -9.997 1.00 90.88 146 THR A O 1
ATOM 1186 N N . GLU A 1 147 ? 11.215 -1.489 -8.311 1.00 91.88 147 GLU A N 1
ATOM 1187 C CA . GLU A 1 147 ? 12.037 -2.274 -7.396 1.00 91.88 147 GLU A CA 1
ATOM 1188 C C . GLU A 1 147 ? 11.366 -3.606 -7.039 1.00 91.88 147 GLU A C 1
ATOM 1190 O O . GLU A 1 147 ? 12.005 -4.662 -7.091 1.00 91.88 147 GLU A O 1
ATOM 1195 N N . ARG A 1 148 ? 10.062 -3.591 -6.741 1.00 90.88 148 ARG A N 1
ATOM 1196 C CA . ARG A 1 148 ? 9.291 -4.806 -6.454 1.00 90.88 148 ARG A CA 1
ATOM 1197 C C . ARG A 1 148 ? 9.349 -5.790 -7.622 1.00 90.88 148 ARG A C 1
ATOM 1199 O O . ARG A 1 148 ? 9.654 -6.965 -7.412 1.00 90.88 148 ARG A O 1
ATOM 1206 N N . LEU A 1 149 ? 9.112 -5.326 -8.850 1.00 89.12 149 LEU A N 1
ATOM 1207 C CA . LEU A 1 149 ? 9.185 -6.156 -10.055 1.00 89.12 149 LEU A CA 1
ATOM 1208 C C . LEU A 1 149 ? 10.595 -6.710 -10.286 1.00 89.12 149 LEU A C 1
ATOM 1210 O O . LEU A 1 149 ? 10.738 -7.872 -10.670 1.00 89.12 149 LEU A O 1
ATOM 1214 N N . HIS A 1 150 ? 11.639 -5.924 -10.010 1.00 89.44 150 HIS A N 1
ATOM 1215 C CA . HIS A 1 150 ? 13.021 -6.400 -10.070 1.00 89.44 150 HIS A CA 1
ATOM 1216 C C . HIS A 1 150 ? 13.273 -7.539 -9.069 1.00 89.44 150 HIS A C 1
ATOM 1218 O O . HIS A 1 150 ? 13.814 -8.583 -9.439 1.00 89.44 150 HIS A O 1
ATOM 1224 N N . ARG A 1 151 ? 12.802 -7.397 -7.823 1.00 88.62 151 ARG A N 1
ATOM 1225 C CA . ARG A 1 151 ? 12.901 -8.450 -6.796 1.00 88.62 151 ARG A CA 1
ATOM 1226 C C . ARG A 1 151 ? 12.139 -9.719 -7.197 1.00 88.62 151 ARG A C 1
ATOM 1228 O O . ARG A 1 151 ? 12.642 -10.822 -6.993 1.00 88.62 151 ARG A O 1
ATOM 1235 N N . VAL A 1 152 ? 10.956 -9.585 -7.802 1.00 86.56 152 VAL A N 1
ATOM 1236 C CA . VAL A 1 152 ? 10.166 -10.728 -8.301 1.00 86.56 152 VAL A CA 1
ATOM 1237 C C . VAL A 1 152 ? 10.895 -11.460 -9.427 1.00 86.56 152 VAL A C 1
ATOM 1239 O O . VAL A 1 152 ? 10.991 -12.685 -9.375 1.00 86.56 152 VAL A O 1
ATOM 1242 N N . LYS A 1 153 ? 11.460 -10.736 -10.401 1.00 84.31 153 LYS A N 1
ATOM 1243 C CA . LYS A 1 153 ? 12.241 -11.332 -11.499 1.00 84.31 153 LYS A CA 1
ATOM 1244 C C . LYS A 1 153 ? 13.455 -12.110 -10.986 1.00 84.31 153 LYS A C 1
ATOM 1246 O O . LYS A 1 153 ? 13.649 -13.257 -11.381 1.00 84.31 153 LYS A O 1
ATOM 1251 N N . ASN A 1 154 ? 14.224 -11.528 -10.066 1.00 80.38 154 ASN A N 1
ATOM 1252 C CA . ASN A 1 154 ? 15.416 -12.181 -9.517 1.00 80.38 154 ASN A CA 1
ATOM 1253 C C . ASN A 1 154 ? 15.067 -13.440 -8.711 1.00 80.38 154 ASN A C 1
ATOM 1255 O O . ASN A 1 154 ? 15.772 -14.437 -8.807 1.00 80.38 154 ASN A O 1
ATOM 1259 N N . ARG A 1 155 ? 13.947 -13.436 -7.973 1.00 72.62 155 ARG A N 1
ATOM 1260 C CA . ARG A 1 155 ? 13.475 -14.632 -7.259 1.00 72.62 155 ARG A CA 1
ATOM 1261 C C . ARG A 1 155 ? 13.171 -15.791 -8.213 1.00 72.62 155 ARG A C 1
ATOM 1263 O O . ARG A 1 155 ? 13.519 -16.929 -7.910 1.00 72.62 155 ARG A O 1
ATOM 1270 N N . VAL A 1 156 ? 12.525 -15.514 -9.348 1.00 60.06 156 VAL A N 1
ATOM 1271 C CA . VAL A 1 156 ? 12.234 -16.545 -10.359 1.00 60.06 156 VAL A CA 1
ATOM 1272 C C . VAL A 1 156 ? 13.536 -17.121 -10.920 1.00 60.06 156 VAL A C 1
ATOM 1274 O O . VAL A 1 156 ? 13.646 -18.335 -11.025 1.00 60.06 156 VAL A O 1
ATOM 1277 N N . ALA A 1 157 ? 14.542 -16.282 -11.183 1.00 56.38 157 ALA A N 1
ATOM 1278 C CA . ALA A 1 157 ? 15.843 -16.729 -11.682 1.00 56.38 157 ALA A CA 1
ATOM 1279 C C . ALA A 1 157 ? 16.624 -17.621 -10.695 1.00 56.38 157 ALA A C 1
ATOM 1281 O O . ALA A 1 157 ? 17.359 -18.491 -11.136 1.00 56.38 157 ALA A O 1
ATOM 1282 N N . SER A 1 158 ? 16.465 -17.440 -9.379 1.00 55.59 158 SER A N 1
ATOM 1283 C CA . SER A 1 158 ? 17.133 -18.277 -8.364 1.00 55.59 158 SER A CA 1
ATOM 1284 C C . SER A 1 158 ? 16.459 -19.633 -8.109 1.00 55.59 158 SER A C 1
ATOM 1286 O O . SER A 1 158 ? 17.002 -20.434 -7.355 1.00 55.59 158 SER A O 1
ATOM 1288 N N . THR A 1 159 ? 15.269 -19.879 -8.671 1.00 49.69 159 THR A N 1
ATOM 1289 C CA . THR A 1 159 ? 14.497 -21.124 -8.453 1.00 49.69 159 THR A CA 1
ATOM 1290 C C . THR A 1 159 ? 14.519 -22.058 -9.679 1.00 49.69 159 THR A C 1
ATOM 1292 O O . THR A 1 159 ? 13.862 -23.098 -9.659 1.00 49.69 159 THR A O 1
ATOM 1295 N N . VAL A 1 160 ? 15.241 -21.686 -10.743 1.00 39.47 160 VAL A N 1
ATOM 1296 C CA . VAL A 1 160 ? 15.477 -22.491 -11.959 1.00 39.47 160 VAL A CA 1
ATOM 1297 C C . VAL A 1 160 ? 16.928 -22.948 -11.962 1.00 39.47 160 VAL A C 1
ATOM 1299 O O . VAL A 1 160 ? 17.158 -24.127 -12.304 1.00 39.47 160 VAL A O 1
#

Secondary structure (DSSP, 8-state):
-TTT-EEEEE-SS-EEEEE---------SS--SS--S--------HHHHHTHHHHHHHHHHH--HHHHHHHHHHHHHHHHS-----S--HHHHHHHHHHHHHS-TTSPPPHHHHHHHHHHHHHHHHHTT-SS--HHHHHHHHHHHHHHHHHHHHHHHTT-